Protein AF-A0A090ESR7-F1 (afdb_monomer)

Secondary structure (DSSP, 8-state):
-PPPTTSPPS-S-------SSHHHHHHHHHHHHHHHHHHHHHH-SSPPPP---PPPHHHHHHHHHHHHHHHHHHHT-PPPTTTGGG----TT--

Foldseek 3Di:
DDDDVPDDDPDPDDDDDDDPDPVRVCVVCVVCVCVVVVCCVVPDPDDDDDDDDDDDPVRVVVVVVVVVVVVVVVVPDDDDPVCVVVDDDDPVRD

Solvent-accessible surface area (backbone atoms only — not comparable to full-atom values): 6477 Å² total; per-residue (Å²): 135,80,88,56,92,89,58,80,72,97,60,95,75,88,87,88,84,88,64,98,42,73,68,56,42,51,57,59,47,64,76,46,41,70,60,60,62,57,49,45,69,80,81,39,92,70,84,81,88,87,86,86,78,89,78,52,72,72,54,52,54,52,46,53,52,50,51,51,52,49,50,55,50,55,77,72,53,79,77,54,79,91,52,51,87,70,55,88,71,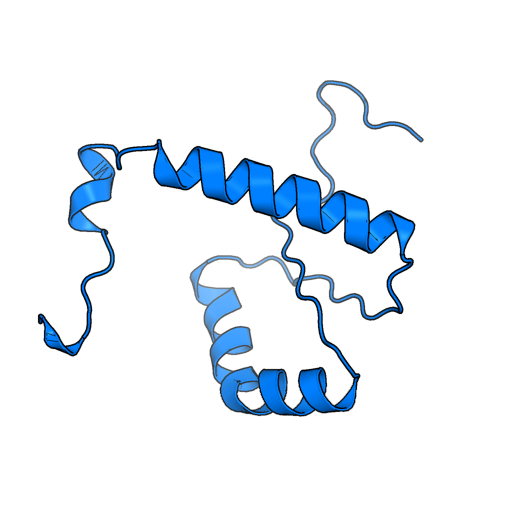59,80,88,79,107

Mean predicted aligned error: 11.48 Å

Radius of gyration: 17.4 Å; Cα contacts (8 Å, |Δi|>4): 6; chains: 1; bounding box: 49×32×41 Å

pLDDT: mean 79.43, std 7.68, range [39.69, 88.62]

Structure (mmCIF, N/CA/C/O backbone):
data_AF-A0A090ESR7-F1
#
_entry.id   AF-A0A090ESR7-F1
#
loop_
_atom_site.group_PDB
_atom_site.id
_atom_site.type_symbol
_atom_site.label_atom_id
_atom_site.label_alt_id
_atom_site.label_comp_id
_atom_site.label_asym_id
_atom_site.label_entity_id
_atom_site.label_seq_id
_atom_site.pdbx_PDB_ins_code
_atom_site.Cartn_x
_atom_site.Cartn_y
_atom_site.Cartn_z
_atom_site.occupancy
_atom_site.B_iso_or_equiv
_atom_site.auth_seq_id
_atom_site.auth_comp_id
_atom_site.auth_asym_id
_atom_site.auth_atom_id
_atom_site.pdbx_PDB_model_num
ATOM 1 N N . MET A 1 1 ? -23.321 3.554 -3.440 1.00 39.69 1 MET A N 1
ATOM 2 C CA . MET A 1 1 ? -23.841 3.478 -2.056 1.00 39.69 1 MET A CA 1
ATOM 3 C C . MET A 1 1 ? -22.775 4.083 -1.157 1.00 39.69 1 MET A C 1
ATOM 5 O O . MET A 1 1 ? -21.639 3.640 -1.242 1.00 39.69 1 MET A O 1
ATOM 9 N N . ALA A 1 2 ? -23.078 5.161 -0.432 1.00 50.53 2 ALA A N 1
ATOM 10 C CA . ALA A 1 2 ? -22.099 5.834 0.427 1.00 50.53 2 ALA A CA 1
ATOM 11 C C . ALA A 1 2 ? -21.881 5.028 1.719 1.00 50.53 2 ALA A C 1
ATOM 13 O O . ALA A 1 2 ? -22.828 4.418 2.217 1.00 50.53 2 ALA A O 1
ATOM 14 N N . ALA A 1 3 ? -20.651 5.014 2.240 1.00 58.31 3 ALA A N 1
ATOM 15 C CA . ALA A 1 3 ? -20.325 4.366 3.509 1.00 58.31 3 ALA A CA 1
ATOM 16 C C . ALA A 1 3 ? -21.190 4.953 4.638 1.00 58.31 3 ALA A C 1
ATOM 18 O O . ALA A 1 3 ? -21.253 6.173 4.797 1.00 58.31 3 ALA A O 1
ATOM 19 N N . GLN A 1 4 ? -21.885 4.097 5.392 1.00 69.75 4 GLN A N 1
ATOM 20 C CA . GLN A 1 4 ? -22.681 4.540 6.534 1.00 69.75 4 GLN A CA 1
ATOM 21 C C . GLN A 1 4 ? -21.791 4.704 7.773 1.00 69.75 4 GLN A C 1
ATOM 23 O O . GLN A 1 4 ? -20.930 3.854 8.010 1.00 69.75 4 GLN A O 1
ATOM 28 N N . PRO A 1 5 ? -21.996 5.755 8.586 1.00 72.62 5 PRO A N 1
ATOM 29 C CA . PRO A 1 5 ? -21.311 5.895 9.867 1.00 72.62 5 PRO A CA 1
ATOM 30 C C . PRO A 1 5 ? -21.510 4.641 10.730 1.00 72.62 5 PRO A C 1
ATOM 32 O O . PRO A 1 5 ? -22.642 4.228 10.970 1.00 72.62 5 PRO A O 1
ATOM 35 N N . GLY A 1 6 ? -20.412 4.021 11.168 1.00 78.50 6 GLY A N 1
ATOM 36 C CA . GLY A 1 6 ? -20.430 2.798 11.980 1.00 78.50 6 GLY A CA 1
ATOM 37 C C . GLY A 1 6 ? -20.446 1.481 11.194 1.00 78.50 6 GLY A C 1
ATOM 38 O O . GLY A 1 6 ? -20.289 0.426 11.803 1.00 78.50 6 GLY A O 1
ATOM 39 N N . ALA A 1 7 ? -20.581 1.509 9.864 1.00 80.88 7 ALA A N 1
ATOM 40 C CA . ALA A 1 7 ? -20.363 0.314 9.055 1.00 80.88 7 ALA A CA 1
ATOM 41 C C . ALA A 1 7 ? -18.856 -0.016 8.994 1.00 80.88 7 ALA A C 1
ATOM 43 O O . ALA A 1 7 ? -18.045 0.904 8.837 1.00 80.88 7 ALA A O 1
ATOM 44 N N . PRO A 1 8 ? -18.459 -1.298 9.101 1.00 78.06 8 PRO A N 1
ATOM 45 C CA . PRO A 1 8 ? -17.057 -1.683 8.996 1.00 78.06 8 PRO A CA 1
ATOM 46 C C . PRO A 1 8 ? -16.498 -1.316 7.618 1.00 78.06 8 PRO A C 1
ATOM 48 O O . PRO A 1 8 ? -17.176 -1.461 6.596 1.00 78.06 8 PRO A O 1
ATOM 51 N N . ALA A 1 9 ? -15.255 -0.830 7.591 1.00 81.12 9 ALA A N 1
ATOM 52 C CA . ALA A 1 9 ? -14.575 -0.522 6.341 1.00 81.12 9 ALA A CA 1
ATOM 53 C C . ALA A 1 9 ? -14.404 -1.810 5.513 1.00 81.12 9 ALA A C 1
ATOM 55 O O . ALA A 1 9 ? -14.013 -2.838 6.067 1.00 81.12 9 ALA A O 1
ATOM 56 N N . PRO A 1 10 ? -14.655 -1.773 4.192 1.00 83.50 10 PRO A N 1
ATOM 57 C CA . PRO A 1 10 ? -14.508 -2.953 3.342 1.00 83.50 10 PRO A CA 1
ATOM 58 C C . PRO A 1 10 ? -13.047 -3.415 3.210 1.00 83.50 10 PRO A C 1
ATOM 60 O O . PRO A 1 10 ? -12.807 -4.566 2.864 1.00 83.50 10 PRO A O 1
ATOM 63 N N . TYR A 1 11 ? -12.085 -2.531 3.498 1.00 84.56 11 TYR A N 1
ATOM 64 C CA . TYR A 1 11 ? -10.653 -2.816 3.496 1.00 84.56 11 TYR A CA 1
ATOM 65 C C . TYR A 1 11 ? -10.018 -2.228 4.758 1.00 84.56 11 TYR A C 1
ATOM 67 O O . TYR A 1 11 ? -10.243 -1.057 5.065 1.00 84.56 11 TYR A O 1
ATOM 75 N N . ILE A 1 12 ? -9.225 -3.031 5.475 1.00 86.62 12 ILE A N 1
ATOM 76 C CA . ILE A 1 12 ? -8.515 -2.596 6.693 1.00 86.62 12 ILE A CA 1
ATOM 77 C C . ILE A 1 12 ? -7.202 -1.863 6.384 1.00 86.62 12 ILE A C 1
ATOM 79 O O . ILE A 1 12 ? -6.742 -1.054 7.183 1.00 86.62 12 ILE A O 1
ATOM 83 N N . ALA A 1 13 ? -6.615 -2.135 5.217 1.00 83.19 13 ALA A N 1
ATOM 84 C CA . ALA A 1 13 ? -5.396 -1.523 4.711 1.00 83.19 13 ALA A CA 1
ATOM 85 C C . ALA A 1 13 ? -5.460 -1.465 3.179 1.00 83.19 13 ALA A C 1
ATOM 87 O O . ALA A 1 13 ? -6.069 -2.327 2.542 1.00 83.19 13 ALA A O 1
ATOM 88 N N . ALA A 1 14 ? -4.838 -0.445 2.590 1.00 85.00 14 ALA A N 1
ATOM 89 C CA . ALA A 1 14 ? -4.743 -0.287 1.145 1.00 85.00 14 ALA A CA 1
ATOM 90 C C . ALA A 1 14 ? -3.383 0.308 0.770 1.00 85.00 14 ALA A C 1
ATOM 92 O O . ALA A 1 14 ? -2.903 1.234 1.422 1.00 85.00 14 ALA A O 1
ATOM 93 N N . PHE A 1 15 ? -2.795 -0.206 -0.308 1.00 84.06 15 PHE A N 1
ATOM 94 C CA . PHE A 1 15 ? -1.549 0.285 -0.886 1.00 84.06 15 PHE A CA 1
ATOM 95 C C . PHE A 1 15 ? -1.775 0.667 -2.350 1.00 84.06 15 PHE A C 1
ATOM 97 O O . PHE A 1 15 ? -2.481 -0.024 -3.085 1.00 84.06 15 PHE A O 1
ATOM 104 N N . ARG A 1 16 ? -1.162 1.775 -2.775 1.00 84.00 16 ARG A N 1
ATOM 105 C CA . ARG A 1 16 ? -1.164 2.240 -4.162 1.00 84.00 16 ARG A CA 1
ATOM 106 C C . ARG A 1 16 ? 0.273 2.465 -4.610 1.00 84.00 16 ARG A C 1
ATOM 108 O O . ARG A 1 16 ? 0.999 3.224 -3.979 1.00 84.00 16 ARG A O 1
ATOM 115 N N . ALA A 1 17 ? 0.622 1.879 -5.750 1.00 83.38 17 ALA A N 1
ATOM 116 C CA . ALA A 1 17 ? 1.851 2.172 -6.472 1.00 83.38 17 ALA A CA 1
ATOM 117 C C . ALA A 1 17 ? 1.522 2.689 -7.873 1.00 83.38 17 ALA A C 1
ATOM 119 O O . ALA A 1 17 ? 0.624 2.176 -8.544 1.00 83.38 17 ALA A O 1
ATOM 120 N N . LEU A 1 18 ? 2.256 3.714 -8.297 1.00 85.81 18 LEU A N 1
ATOM 121 C CA . LEU A 1 18 ? 2.181 4.277 -9.639 1.00 85.81 18 LEU A CA 1
ATOM 122 C C . LEU A 1 18 ? 3.422 3.846 -10.415 1.00 85.81 18 LEU A C 1
ATOM 124 O O . LEU A 1 18 ? 4.539 3.954 -9.916 1.00 85.81 18 LEU A O 1
ATOM 128 N N . PHE A 1 19 ? 3.210 3.382 -11.642 1.00 86.12 19 PHE A N 1
ATOM 129 C CA . PHE A 1 19 ? 4.277 2.988 -12.553 1.00 86.12 19 PHE A CA 1
ATOM 130 C C . PHE A 1 19 ? 4.112 3.731 -13.871 1.00 86.12 19 PHE A C 1
ATOM 132 O O . PHE A 1 19 ? 2.996 3.898 -14.362 1.00 86.12 19 PHE A O 1
ATOM 139 N N . GLU A 1 20 ? 5.232 4.147 -14.457 1.00 85.50 20 GLU A N 1
ATOM 140 C CA . GLU A 1 20 ? 5.250 4.843 -15.750 1.00 85.50 20 GLU A CA 1
ATOM 141 C C . GLU A 1 20 ? 4.815 3.931 -16.905 1.00 85.50 20 GLU A C 1
ATOM 143 O O . GLU A 1 20 ? 4.311 4.403 -17.922 1.00 85.50 20 GLU A O 1
ATOM 148 N N . SER A 1 21 ? 4.996 2.615 -16.751 1.00 84.56 21 SER A N 1
ATOM 149 C CA . SER A 1 21 ? 4.601 1.617 -17.741 1.00 84.56 21 SER A CA 1
ATOM 150 C C . SER A 1 21 ? 4.339 0.241 -17.106 1.00 84.56 21 SER A C 1
ATOM 152 O O . SER A 1 21 ? 4.857 -0.044 -16.019 1.00 84.56 21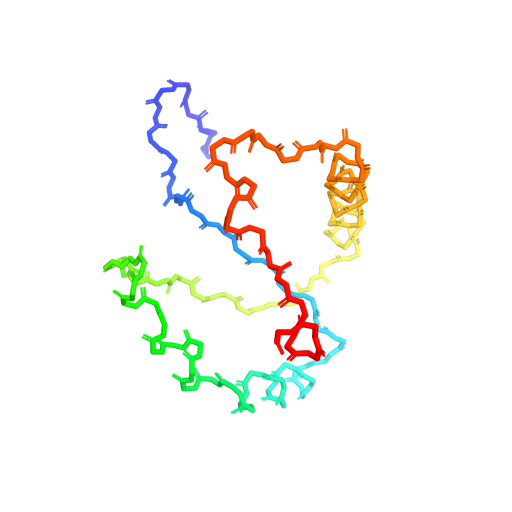 SER A O 1
ATOM 154 N N . PRO A 1 22 ? 3.585 -0.647 -17.783 1.00 84.12 22 PRO A N 1
ATOM 155 C CA . PRO A 1 22 ? 3.427 -2.042 -17.366 1.00 84.12 22 PRO A CA 1
ATOM 156 C C . PRO A 1 22 ? 4.757 -2.807 -17.272 1.00 84.12 22 PRO A C 1
ATOM 158 O O . PRO A 1 22 ? 4.933 -3.610 -16.358 1.00 84.12 22 PRO A O 1
ATOM 161 N N . ASP A 1 23 ? 5.712 -2.529 -18.164 1.00 85.75 23 ASP A N 1
ATOM 162 C CA . ASP A 1 23 ? 7.060 -3.109 -18.119 1.00 85.75 23 ASP A CA 1
ATOM 163 C C . ASP A 1 23 ? 7.818 -2.716 -16.844 1.00 85.75 23 ASP A C 1
ATOM 165 O O . ASP A 1 23 ? 8.484 -3.552 -16.230 1.00 85.75 23 ASP A O 1
ATOM 169 N N . SER A 1 24 ? 7.702 -1.453 -16.415 1.00 85.44 24 SER A N 1
ATOM 170 C CA . SER A 1 24 ? 8.300 -0.979 -15.159 1.00 85.44 24 SER A CA 1
ATOM 171 C C . SER A 1 24 ? 7.701 -1.705 -13.951 1.00 85.44 24 SER A C 1
ATOM 173 O O . SER A 1 24 ? 8.443 -2.103 -13.054 1.00 85.44 24 SER A O 1
ATOM 175 N N . PHE A 1 25 ? 6.383 -1.938 -13.953 1.00 84.62 25 PHE A N 1
ATOM 176 C CA . PHE A 1 25 ? 5.710 -2.740 -12.926 1.00 84.62 25 PHE A CA 1
ATOM 177 C C . PHE A 1 25 ? 6.226 -4.181 -12.904 1.00 84.62 25 PHE A C 1
ATOM 179 O O . PHE A 1 25 ? 6.622 -4.669 -11.848 1.00 84.62 25 PHE A O 1
ATOM 186 N N . GLN A 1 26 ? 6.275 -4.853 -14.058 1.00 83.81 26 GLN A N 1
ATOM 187 C CA . GLN A 1 26 ? 6.734 -6.242 -14.133 1.00 83.81 26 GLN A CA 1
ATOM 188 C C . GLN A 1 26 ? 8.166 -6.394 -13.625 1.00 83.81 26 GLN A C 1
ATOM 190 O O . GLN A 1 26 ? 8.425 -7.271 -12.806 1.00 83.81 26 GLN A O 1
ATOM 195 N N . LYS A 1 27 ? 9.084 -5.515 -14.044 1.00 85.69 27 LYS A N 1
ATOM 196 C CA . LYS A 1 27 ? 10.480 -5.538 -13.578 1.00 85.69 27 LYS A CA 1
ATOM 197 C C . LYS A 1 27 ? 10.590 -5.329 -12.069 1.00 85.69 27 LYS A C 1
ATOM 199 O O . LYS A 1 27 ? 11.303 -6.082 -11.411 1.00 85.69 27 LYS A O 1
ATOM 204 N N . ALA A 1 28 ? 9.880 -4.338 -11.530 1.00 81.44 28 ALA A N 1
ATOM 205 C CA . ALA A 1 28 ? 9.929 -4.012 -10.107 1.00 81.44 28 ALA A CA 1
ATOM 206 C C . ALA A 1 28 ? 9.307 -5.117 -9.244 1.00 81.44 28 ALA A C 1
ATOM 208 O O . ALA A 1 28 ? 9.915 -5.564 -8.274 1.00 81.44 28 ALA A O 1
ATOM 209 N N . CYS A 1 29 ? 8.119 -5.598 -9.618 1.00 77.44 29 CYS A N 1
ATOM 210 C CA . CYS A 1 29 ? 7.448 -6.645 -8.864 1.00 77.44 29 CYS A CA 1
ATOM 211 C C . CYS A 1 29 ? 8.168 -7.983 -8.985 1.00 77.44 29 CYS A C 1
ATOM 213 O O . CYS A 1 29 ? 8.317 -8.647 -7.972 1.00 77.44 29 CYS A O 1
ATOM 215 N N . HIS A 1 30 ? 8.663 -8.384 -10.161 1.00 76.88 30 HIS A N 1
ATOM 216 C CA . HIS A 1 30 ? 9.323 -9.687 -10.309 1.00 76.88 30 HIS A CA 1
ATOM 217 C C . HIS A 1 30 ? 10.622 -9.803 -9.508 1.00 76.88 30 HIS A C 1
ATOM 219 O O . HIS A 1 30 ? 10.915 -10.893 -9.024 1.00 76.88 30 HIS A O 1
ATOM 225 N N . ALA A 1 31 ? 11.377 -8.712 -9.337 1.00 81.88 31 ALA A N 1
ATOM 226 C CA . ALA A 1 31 ? 12.638 -8.739 -8.596 1.00 81.88 31 ALA A CA 1
ATOM 227 C C . ALA A 1 31 ? 12.467 -9.199 -7.134 1.00 81.88 31 ALA A C 1
ATOM 229 O O . ALA A 1 31 ? 13.342 -9.884 -6.612 1.00 81.88 31 ALA A O 1
ATOM 230 N N . HIS A 1 32 ? 11.325 -8.883 -6.509 1.00 81.62 32 HIS A N 1
ATOM 231 C CA . HIS A 1 32 ? 11.053 -9.165 -5.091 1.00 81.62 32 HIS A CA 1
ATOM 232 C C . HIS A 1 32 ? 9.691 -9.835 -4.8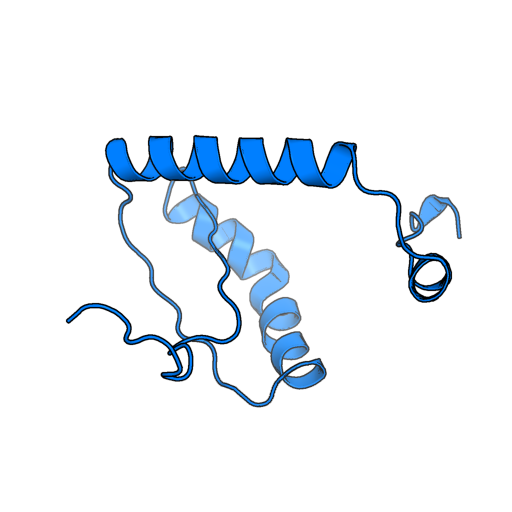42 1.00 81.62 32 HIS A C 1
ATOM 234 O O . HIS A 1 32 ? 9.235 -9.907 -3.704 1.00 81.62 32 HIS A O 1
ATOM 240 N N . ALA A 1 33 ? 9.020 -10.346 -5.881 1.00 78.88 33 ALA A N 1
ATOM 241 C CA . ALA A 1 33 ? 7.649 -10.858 -5.778 1.00 78.88 33 ALA A CA 1
ATOM 242 C C . ALA A 1 33 ? 7.516 -11.946 -4.711 1.00 78.88 33 ALA A C 1
ATOM 244 O O . ALA A 1 33 ? 6.579 -11.907 -3.922 1.00 78.88 33 ALA A O 1
ATOM 245 N N . ALA A 1 34 ? 8.448 -12.900 -4.686 1.00 81.06 34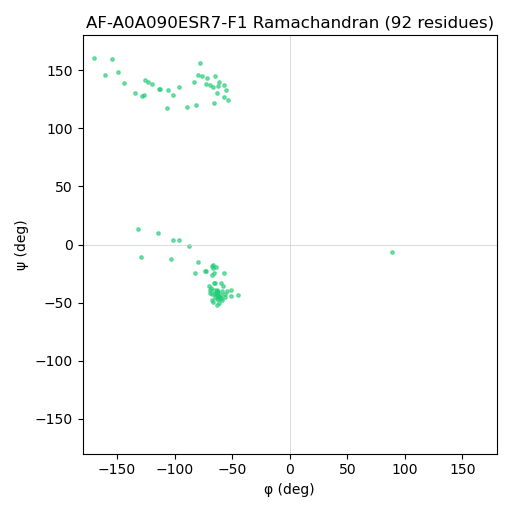 ALA A N 1
ATOM 246 C CA . ALA A 1 34 ? 8.414 -14.020 -3.751 1.00 81.06 34 ALA A CA 1
ATOM 247 C C . ALA A 1 34 ? 8.598 -13.571 -2.293 1.00 81.06 34 ALA A C 1
ATOM 249 O O . ALA A 1 34 ? 7.919 -14.081 -1.410 1.00 81.06 34 ALA A O 1
ATOM 250 N N . GLU A 1 35 ? 9.476 -12.595 -2.059 1.00 84.88 35 GLU A N 1
ATOM 251 C CA . GLU A 1 35 ? 9.720 -12.011 -0.739 1.00 84.88 35 GLU A CA 1
ATOM 252 C C . GLU A 1 35 ? 8.483 -11.247 -0.251 1.00 84.88 35 GLU A C 1
ATOM 254 O O . GLU A 1 35 ? 7.966 -11.524 0.827 1.00 84.88 35 GLU A O 1
ATOM 259 N N . ILE A 1 36 ? 7.935 -10.372 -1.099 1.00 81.94 36 ILE A N 1
ATOM 260 C CA . ILE A 1 36 ? 6.751 -9.563 -0.784 1.00 81.94 36 ILE A CA 1
ATOM 261 C C . ILE A 1 36 ? 5.525 -10.448 -0.523 1.00 81.94 36 ILE A C 1
ATOM 263 O O . ILE A 1 36 ? 4.789 -10.209 0.431 1.00 81.94 36 ILE A O 1
ATOM 267 N N . HIS A 1 37 ? 5.284 -11.468 -1.357 1.00 79.88 37 HIS A N 1
ATOM 268 C CA . HIS A 1 37 ? 4.147 -12.376 -1.160 1.00 79.88 37 HIS A CA 1
ATOM 269 C C . HIS A 1 37 ? 4.333 -13.286 0.056 1.00 79.88 37 HIS A C 1
ATOM 271 O O . HIS A 1 37 ? 3.352 -13.593 0.730 1.00 79.88 37 HIS A O 1
ATOM 277 N N . GLY A 1 38 ? 5.568 -13.719 0.331 1.00 83.12 38 GLY A N 1
ATOM 278 C CA . GLY A 1 38 ? 5.885 -14.540 1.497 1.00 83.12 38 GLY A CA 1
ATOM 279 C C . GLY A 1 38 ? 5.671 -13.795 2.812 1.00 83.12 38 GLY A C 1
ATOM 280 O O . GLY A 1 38 ? 5.235 -14.398 3.789 1.00 83.12 38 GLY A O 1
ATOM 281 N N . ASP A 1 39 ? 5.905 -12.482 2.822 1.00 86.06 39 ASP A N 1
ATOM 282 C CA . ASP A 1 39 ? 5.760 -11.670 4.028 1.00 86.06 39 ASP A CA 1
ATOM 283 C C . ASP A 1 39 ? 4.298 -11.442 4.438 1.00 86.06 39 ASP A C 1
ATOM 285 O O . ASP A 1 39 ? 4.027 -11.228 5.613 1.00 86.06 39 ASP A O 1
ATOM 289 N N . VAL A 1 40 ? 3.331 -11.558 3.514 1.00 83.56 40 VAL A N 1
ATOM 290 C CA . VAL A 1 40 ? 1.896 -11.341 3.806 1.00 83.56 40 VAL A CA 1
ATOM 291 C C . VAL A 1 40 ? 1.433 -12.147 5.020 1.00 83.56 40 VAL A C 1
ATOM 293 O O . VAL A 1 40 ? 0.777 -11.606 5.909 1.00 83.56 40 VAL A O 1
ATOM 296 N N . GLN A 1 41 ? 1.837 -13.418 5.097 1.00 83.94 41 GLN A N 1
ATOM 297 C CA . GLN A 1 41 ? 1.443 -14.316 6.186 1.00 83.94 41 GLN A CA 1
ATOM 298 C C . GLN A 1 41 ? 2.034 -13.922 7.547 1.00 83.94 41 GLN A C 1
ATOM 300 O O . GLN A 1 41 ? 1.520 -14.355 8.575 1.00 83.94 41 GLN A O 1
ATOM 305 N N . ASN A 1 42 ? 3.086 -13.096 7.581 1.00 88.06 42 ASN A N 1
ATOM 306 C CA . ASN A 1 42 ? 3.692 -12.638 8.832 1.00 88.06 42 ASN A CA 1
ATOM 307 C C . ASN A 1 42 ? 2.831 -11.591 9.551 1.00 88.06 42 ASN A C 1
ATOM 309 O O . ASN A 1 42 ? 2.972 -11.422 10.762 1.00 88.06 42 ASN A O 1
ATOM 313 N N . TYR A 1 43 ? 1.954 -10.883 8.831 1.00 82.50 43 TYR A N 1
ATOM 314 C CA . TYR A 1 43 ? 1.167 -9.781 9.392 1.00 82.50 43 TYR A CA 1
ATOM 315 C C . TYR A 1 43 ? -0.339 -9.870 9.122 1.00 82.50 43 TYR A C 1
ATOM 317 O O . TYR A 1 43 ? -1.101 -9.111 9.725 1.00 82.50 43 TYR A O 1
ATOM 325 N N . THR A 1 44 ? -0.806 -10.769 8.247 1.00 86.56 44 THR A N 1
ATOM 326 C CA . THR A 1 44 ? -2.242 -11.002 8.054 1.00 86.56 44 THR A CA 1
ATOM 327 C C . THR A 1 44 ? -2.567 -12.348 7.396 1.00 86.56 44 THR A C 1
ATOM 329 O O . THR A 1 44 ? -1.875 -12.808 6.494 1.00 86.56 44 THR A O 1
ATOM 332 N N . ASP A 1 45 ? -3.696 -12.943 7.787 1.00 88.62 45 ASP A N 1
ATOM 333 C CA . ASP A 1 45 ? -4.303 -14.090 7.093 1.00 88.62 45 ASP A CA 1
ATOM 334 C C . ASP A 1 45 ? -5.258 -13.664 5.957 1.00 88.62 45 ASP A C 1
ATOM 336 O O . ASP A 1 45 ? -5.861 -14.501 5.280 1.00 88.62 45 ASP A O 1
ATOM 340 N N . ILE A 1 46 ? -5.452 -12.355 5.753 1.00 88.62 46 ILE A N 1
ATOM 341 C CA . ILE A 1 46 ? -6.362 -11.819 4.736 1.00 88.62 46 ILE A CA 1
ATOM 342 C C . ILE A 1 46 ? -5.661 -11.830 3.377 1.00 88.62 46 ILE A C 1
ATOM 344 O O . ILE A 1 46 ? -4.657 -11.149 3.177 1.00 88.62 46 ILE A O 1
ATOM 348 N N . ALA A 1 47 ? -6.233 -12.545 2.405 1.00 84.88 47 ALA A N 1
ATOM 349 C CA . ALA A 1 47 ? -5.744 -12.517 1.031 1.00 84.88 47 ALA A CA 1
ATOM 350 C C . ALA A 1 47 ? -5.945 -11.114 0.410 1.00 84.88 47 ALA A C 1
ATOM 352 O O . ALA A 1 47 ? -7.085 -10.636 0.344 1.00 84.88 47 ALA A O 1
ATOM 353 N N . PRO A 1 48 ? -4.879 -10.440 -0.059 1.00 82.75 48 PRO A N 1
ATOM 354 C CA . PRO A 1 48 ? -4.988 -9.098 -0.616 1.00 82.75 48 PRO A CA 1
ATOM 355 C C . PRO A 1 48 ? -5.677 -9.109 -1.987 1.00 82.75 48 PRO A C 1
ATOM 357 O O . PRO A 1 48 ? -5.451 -9.985 -2.821 1.00 82.75 48 PRO A O 1
ATOM 360 N N . VAL A 1 49 ? -6.488 -8.084 -2.252 1.00 88.38 49 VAL A N 1
ATOM 361 C CA . VAL A 1 49 ? -7.090 -7.852 -3.573 1.00 88.38 49 VAL A CA 1
ATOM 362 C C . VAL A 1 49 ? -6.146 -6.982 -4.402 1.00 88.38 49 VAL A C 1
ATOM 364 O O . VAL A 1 49 ? -5.878 -5.839 -4.036 1.00 88.38 49 VAL A O 1
ATOM 367 N N . VAL A 1 50 ? -5.661 -7.502 -5.534 1.00 86.06 50 VAL A N 1
ATOM 368 C CA . VAL A 1 50 ? -4.770 -6.771 -6.451 1.00 86.06 50 VAL A CA 1
ATOM 369 C C . VAL A 1 50 ? -5.558 -6.250 -7.649 1.00 86.06 50 VAL A C 1
ATOM 371 O O . VAL A 1 50 ? -6.268 -7.002 -8.315 1.00 86.06 50 VAL A O 1
ATOM 374 N N . GLN A 1 51 ? -5.415 -4.957 -7.943 1.00 87.00 51 GLN A N 1
ATOM 375 C CA . GLN A 1 51 ? -6.049 -4.305 -9.087 1.00 87.00 51 GLN A CA 1
ATOM 376 C C . GLN A 1 51 ? -5.005 -3.544 -9.906 1.00 87.00 51 GLN A C 1
ATOM 378 O O . GLN A 1 51 ? -4.268 -2.718 -9.372 1.00 87.00 51 GLN A O 1
ATOM 383 N N . LEU A 1 52 ? -4.969 -3.814 -11.211 1.00 86.00 52 LEU A N 1
ATOM 384 C CA . LEU A 1 52 ? -4.125 -3.127 -12.186 1.00 86.00 52 LEU A CA 1
ATOM 385 C C . LEU A 1 52 ? -5.020 -2.352 -13.149 1.00 86.00 52 LEU A C 1
ATOM 387 O O . LEU A 1 52 ? -6.006 -2.888 -13.654 1.00 86.00 52 LEU A O 1
ATOM 391 N N . GLY A 1 53 ? -4.679 -1.097 -13.417 1.00 86.75 53 GLY A N 1
ATOM 392 C CA . GLY A 1 53 ? -5.447 -0.268 -14.336 1.00 86.75 53 GLY A CA 1
ATOM 393 C C . GLY A 1 53 ? -4.742 1.034 -14.675 1.00 86.75 53 GLY A C 1
ATOM 394 O O . GLY A 1 53 ? -3.844 1.482 -13.962 1.00 86.75 53 GLY A O 1
ATOM 395 N N . ASN A 1 54 ? -5.161 1.646 -15.780 1.00 85.38 54 ASN A N 1
ATOM 396 C CA . ASN A 1 54 ? -4.702 2.973 -16.158 1.00 85.38 54 ASN A CA 1
ATOM 397 C C . ASN A 1 54 ? -5.254 4.010 -15.182 1.00 85.38 54 ASN A C 1
ATOM 399 O O . ASN A 1 54 ? -6.433 3.994 -14.824 1.00 85.38 54 ASN A O 1
ATOM 403 N N . VAL A 1 55 ? -4.397 4.942 -14.786 1.00 83.31 55 VAL A N 1
ATOM 404 C CA . VAL A 1 55 ? -4.775 6.038 -13.905 1.00 83.31 55 VAL A CA 1
ATOM 405 C C . VAL A 1 55 ? -5.107 7.270 -14.748 1.00 83.31 55 VAL A C 1
ATOM 407 O O . VAL A 1 55 ? -4.409 7.594 -15.709 1.00 83.31 55 VAL A O 1
ATOM 410 N N . SER A 1 56 ? -6.202 7.954 -14.422 1.00 85.69 56 SER A N 1
ATOM 411 C CA . SER A 1 56 ? -6.547 9.213 -15.088 1.00 85.69 56 SER A CA 1
ATOM 412 C C . SER A 1 56 ? -5.699 10.364 -14.541 1.00 85.69 56 SER A C 1
ATOM 414 O O . SER A 1 56 ? -5.279 10.325 -13.384 1.00 85.69 56 SER A O 1
ATOM 416 N N . VAL A 1 57 ? -5.513 11.434 -15.323 1.00 79.69 57 VAL A N 1
ATOM 417 C CA . VAL A 1 57 ? -4.848 12.664 -14.846 1.00 79.69 57 VAL A CA 1
ATOM 418 C C . VAL A 1 57 ? -5.520 13.220 -13.589 1.00 79.69 57 VAL A C 1
ATOM 420 O O . VAL A 1 57 ? -4.833 13.628 -12.662 1.00 79.69 57 VAL A O 1
ATOM 423 N N . ALA A 1 58 ? -6.850 13.190 -13.504 1.00 77.50 58 ALA A N 1
ATOM 424 C CA . ALA A 1 58 ? -7.559 13.661 -12.315 1.00 77.50 58 ALA A CA 1
ATOM 425 C C . ALA A 1 58 ? -7.218 12.819 -11.071 1.00 77.50 58 ALA A C 1
ATOM 427 O O . ALA A 1 58 ? -7.031 13.360 -9.982 1.00 77.50 58 ALA A O 1
ATOM 428 N N . THR A 1 59 ? -7.085 11.503 -11.246 1.00 78.44 59 THR A N 1
A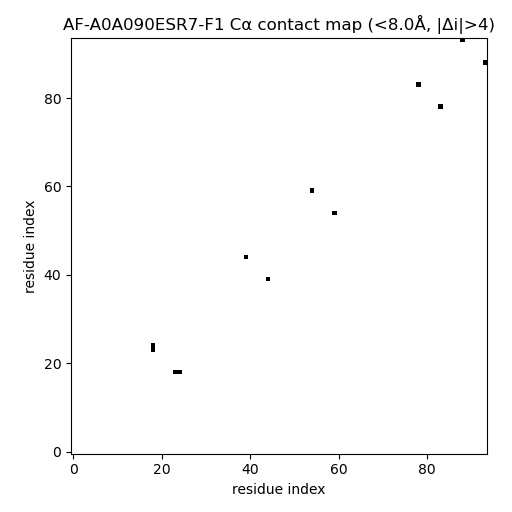TOM 429 C CA . THR A 1 59 ? -6.670 10.582 -10.184 1.00 78.44 59 THR A CA 1
ATOM 430 C C . THR A 1 59 ? -5.213 10.819 -9.772 1.00 78.44 59 THR A C 1
ATOM 432 O O . THR A 1 59 ? -4.951 10.923 -8.579 1.00 78.44 59 THR A O 1
ATOM 435 N N . LEU A 1 60 ? -4.296 11.025 -10.727 1.00 77.12 60 LEU A N 1
ATOM 436 C CA . LEU A 1 60 ? -2.896 11.398 -10.458 1.00 77.12 60 LEU A CA 1
ATOM 437 C C . LEU A 1 60 ? -2.783 12.678 -9.615 1.00 77.12 60 LEU A C 1
ATOM 439 O O . LEU A 1 60 ? -1.992 12.733 -8.679 1.00 77.12 60 LEU A O 1
ATOM 443 N N . MET A 1 61 ? -3.586 13.704 -9.916 1.00 76.81 61 MET A N 1
ATOM 444 C CA . MET A 1 61 ? -3.566 14.965 -9.161 1.00 76.81 61 MET A CA 1
ATOM 445 C C . MET A 1 61 ? -4.104 14.792 -7.734 1.00 76.81 61 MET A C 1
ATOM 447 O O . MET A 1 61 ? -3.581 15.396 -6.795 1.00 76.81 61 MET A O 1
ATOM 451 N N . ALA A 1 62 ? -5.130 13.954 -7.553 1.00 77.19 62 ALA A N 1
ATOM 452 C CA . ALA A 1 62 ? -5.625 13.601 -6.226 1.00 77.19 62 ALA A CA 1
ATOM 453 C C . ALA A 1 62 ? -4.569 12.820 -5.425 1.00 77.19 62 ALA A C 1
ATOM 455 O O . ALA A 1 62 ? -4.340 13.142 -4.260 1.00 77.19 62 ALA A O 1
ATOM 456 N N . ASP A 1 63 ? -3.876 11.868 -6.060 1.00 75.31 63 ASP A N 1
ATOM 457 C CA . ASP A 1 63 ? -2.782 11.112 -5.441 1.00 75.31 63 ASP A CA 1
ATOM 458 C C . ASP A 1 63 ? -1.616 12.015 -5.042 1.00 75.31 63 ASP A C 1
ATOM 460 O O . ASP A 1 63 ? -1.131 11.914 -3.921 1.00 75.31 63 ASP A O 1
ATOM 464 N N . ALA A 1 64 ? -1.198 12.944 -5.905 1.00 74.38 64 ALA A N 1
ATOM 465 C CA . ALA A 1 64 ? -0.119 13.881 -5.596 1.00 74.38 64 ALA A CA 1
ATOM 466 C C . ALA A 1 64 ? -0.440 14.736 -4.360 1.00 74.38 64 ALA A C 1
ATOM 468 O O . ALA A 1 64 ? 0.420 14.954 -3.507 1.00 74.38 64 ALA A O 1
ATOM 469 N N . LYS A 1 65 ? -1.697 15.175 -4.223 1.00 73.44 65 LYS A N 1
ATOM 470 C CA . LYS A 1 65 ? -2.151 15.926 -3.048 1.00 73.44 65 LYS A CA 1
ATOM 471 C C . LYS A 1 65 ? -2.202 15.054 -1.792 1.00 73.44 65 LYS A C 1
ATOM 473 O O . LYS A 1 65 ? -1.836 15.521 -0.718 1.00 73.44 65 LYS A O 1
ATOM 478 N N . ILE A 1 66 ? -2.640 13.802 -1.923 1.00 75.38 66 ILE A N 1
ATOM 479 C CA . ILE A 1 66 ? -2.650 12.833 -0.823 1.00 75.38 66 ILE A CA 1
ATOM 480 C C . ILE A 1 66 ? -1.217 12.559 -0.354 1.00 75.38 66 ILE A C 1
ATOM 482 O O . ILE A 1 66 ? -0.932 12.742 0.825 1.00 75.38 66 ILE A O 1
ATOM 486 N N . ILE A 1 67 ? -0.310 12.207 -1.269 1.00 76.25 67 ILE A N 1
ATOM 487 C CA . ILE A 1 67 ? 1.103 11.943 -0.970 1.00 76.25 67 ILE A CA 1
ATOM 488 C C . ILE A 1 67 ? 1.744 13.178 -0.333 1.00 76.25 67 ILE A C 1
ATOM 490 O O . ILE A 1 67 ? 2.343 13.057 0.726 1.00 76.25 67 ILE A O 1
ATOM 494 N N . SER A 1 68 ? 1.549 14.374 -0.899 1.00 75.00 68 SER A N 1
ATOM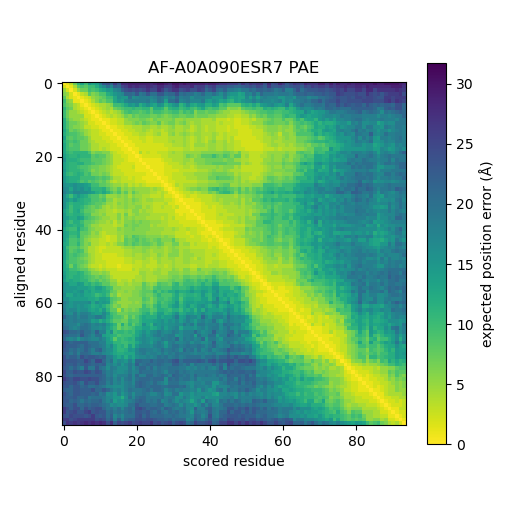 495 C CA . SER A 1 68 ? 2.089 15.617 -0.330 1.00 75.00 68 SER A CA 1
ATOM 496 C C . SER A 1 68 ? 1.576 15.895 1.086 1.00 75.00 68 SER A C 1
ATOM 498 O O . SER A 1 68 ? 2.369 16.250 1.959 1.00 75.00 68 SER A O 1
ATOM 500 N N . ASN A 1 69 ? 0.279 15.696 1.344 1.00 73.06 69 ASN A N 1
ATOM 501 C CA . ASN A 1 69 ? -0.284 15.848 2.686 1.00 73.06 69 ASN A CA 1
ATOM 502 C C . ASN A 1 69 ? 0.299 14.823 3.668 1.00 73.06 69 ASN A C 1
ATOM 504 O O . ASN A 1 69 ? 0.628 15.193 4.793 1.00 73.06 69 ASN A O 1
ATOM 508 N N . PHE A 1 70 ? 0.453 13.563 3.251 1.00 74.50 70 PHE A N 1
ATOM 509 C CA . PHE A 1 70 ? 1.067 12.523 4.078 1.00 74.50 70 PHE A CA 1
ATOM 510 C C . PHE A 1 70 ? 2.543 12.809 4.356 1.00 74.50 70 PHE A C 1
ATOM 512 O O . PHE A 1 70 ? 2.960 12.720 5.504 1.00 74.50 70 PHE A O 1
ATOM 519 N N . THR A 1 71 ? 3.325 13.211 3.352 1.00 74.25 71 THR A N 1
ATOM 520 C CA . THR A 1 71 ? 4.739 13.565 3.532 1.00 74.25 71 THR A CA 1
ATOM 521 C C . THR A 1 71 ? 4.901 14.748 4.481 1.00 74.25 71 THR A C 1
ATOM 523 O O . THR A 1 71 ? 5.728 14.677 5.384 1.00 74.25 71 THR A O 1
ATOM 526 N N . ASN A 1 72 ? 4.089 15.802 4.342 1.00 74.38 72 ASN A N 1
ATOM 527 C CA . ASN A 1 72 ? 4.113 16.928 5.281 1.00 74.38 72 ASN A CA 1
ATOM 528 C C . ASN A 1 72 ? 3.715 16.501 6.699 1.00 74.38 72 ASN A C 1
ATOM 530 O O . ASN A 1 72 ? 4.337 16.941 7.659 1.00 74.38 72 ASN A O 1
ATOM 534 N N . ALA A 1 73 ? 2.706 15.639 6.845 1.00 76.38 73 ALA A N 1
ATOM 535 C CA . ALA A 1 73 ? 2.312 15.130 8.154 1.00 76.38 73 ALA A CA 1
ATOM 536 C C . ALA A 1 73 ? 3.439 14.308 8.800 1.00 76.38 73 ALA A C 1
ATOM 538 O O . ALA A 1 73 ? 3.792 14.560 9.948 1.00 76.38 73 ALA A O 1
ATOM 539 N N . LEU A 1 74 ? 4.055 13.384 8.055 1.00 75.12 74 LEU A N 1
ATOM 540 C CA . LEU A 1 74 ? 5.166 12.556 8.535 1.00 75.12 74 LEU A CA 1
ATOM 541 C C . LEU A 1 74 ? 6.403 13.388 8.891 1.00 75.12 74 LEU A C 1
ATOM 543 O O . LEU A 1 74 ? 7.017 13.141 9.921 1.00 75.12 74 LEU A O 1
ATOM 547 N N . ALA A 1 75 ? 6.735 14.411 8.098 1.00 70.56 75 ALA A N 1
ATOM 548 C CA . ALA A 1 75 ? 7.868 15.302 8.367 1.00 70.56 75 ALA A CA 1
ATOM 549 C C . ALA A 1 75 ? 7.714 16.117 9.665 1.00 70.56 75 ALA A C 1
ATOM 551 O O . ALA A 1 75 ? 8.700 16.628 10.195 1.00 70.56 75 ALA A O 1
ATOM 552 N N . HIS A 1 76 ? 6.488 16.245 10.172 1.00 71.94 76 HIS A N 1
ATOM 553 C CA . HIS A 1 76 ? 6.171 16.968 11.402 1.00 71.94 76 HIS A CA 1
ATOM 554 C C . HIS A 1 76 ? 5.651 16.060 12.525 1.00 71.94 76 HIS A C 1
ATOM 556 O O . HIS A 1 76 ? 5.190 16.570 13.544 1.00 71.94 76 HIS A O 1
ATOM 562 N N . THR A 1 77 ? 5.722 14.736 12.357 1.00 73.50 77 THR A N 1
ATOM 563 C CA . THR A 1 77 ? 5.313 13.766 13.379 1.00 73.50 77 THR A CA 1
ATOM 564 C C . THR A 1 77 ? 6.554 13.127 13.990 1.00 73.50 77 THR A C 1
ATOM 566 O O . THR A 1 77 ? 7.320 12.459 13.300 1.00 73.50 77 THR A O 1
A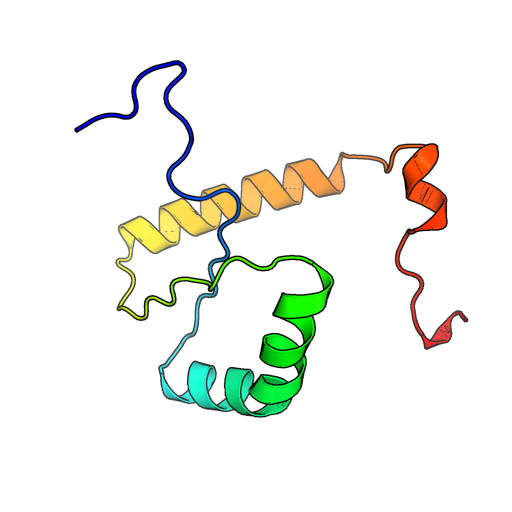TOM 569 N N . GLU A 1 78 ? 6.756 13.323 15.291 1.00 78.12 78 GLU A N 1
ATOM 570 C CA . GLU A 1 78 ? 7.763 12.578 16.048 1.00 78.12 78 GLU A CA 1
ATOM 571 C C . GLU A 1 78 ? 7.227 11.185 16.404 1.00 78.12 78 GLU A C 1
ATOM 573 O O . GLU A 1 78 ? 6.033 11.010 16.644 1.00 78.12 78 GLU A O 1
ATOM 578 N N . LEU A 1 79 ? 8.108 10.181 16.435 1.00 74.31 79 LEU A N 1
ATOM 579 C CA . LEU A 1 79 ? 7.747 8.838 16.890 1.00 74.31 79 LEU A CA 1
ATOM 580 C C . LEU A 1 79 ? 7.413 8.866 18.386 1.00 74.31 79 LEU A C 1
ATOM 582 O O . LEU A 1 79 ? 8.170 9.433 19.175 1.00 74.31 79 LEU A O 1
ATOM 586 N N . ASP A 1 80 ? 6.332 8.199 18.789 1.00 75.69 80 ASP A N 1
ATOM 587 C CA . ASP A 1 80 ? 5.989 8.030 20.202 1.00 75.69 80 ASP A CA 1
ATOM 588 C C . ASP A 1 80 ? 7.046 7.186 20.939 1.00 75.69 80 ASP A C 1
ATOM 590 O O . ASP A 1 80 ? 7.590 6.221 20.395 1.00 75.69 80 ASP A O 1
ATOM 594 N N . ASP A 1 81 ? 7.308 7.505 22.211 1.00 81.81 81 ASP A N 1
ATOM 595 C CA . ASP A 1 81 ? 8.258 6.778 23.074 1.00 81.81 81 ASP A CA 1
ATOM 596 C C . ASP A 1 81 ? 8.161 5.238 23.017 1.00 81.81 81 ASP A C 1
ATOM 598 O O . ASP A 1 81 ? 9.208 4.596 22.911 1.00 81.81 81 ASP A O 1
ATOM 602 N N . PRO A 1 82 ? 6.968 4.606 23.031 1.00 83.81 82 PRO A N 1
ATOM 603 C CA . PRO A 1 82 ? 6.855 3.151 22.923 1.00 83.81 82 PRO A CA 1
ATOM 604 C C . PRO A 1 82 ? 7.310 2.559 21.581 1.00 83.81 82 PRO A C 1
ATOM 606 O O . PRO A 1 82 ? 7.671 1.384 21.549 1.00 83.81 82 PRO A O 1
ATOM 609 N N . VAL A 1 83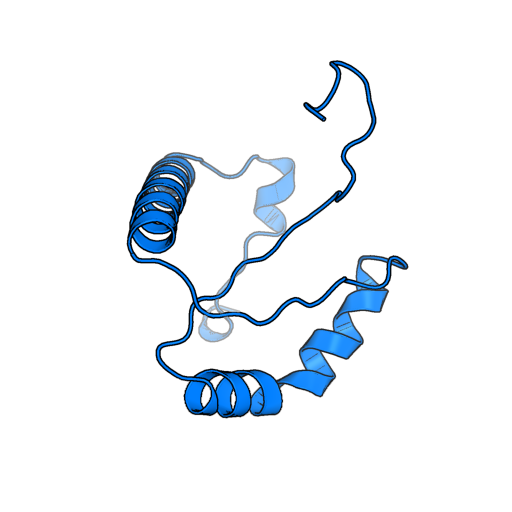 ? 7.295 3.323 20.481 1.00 78.19 83 VAL A N 1
ATOM 610 C CA . VAL A 1 83 ? 7.656 2.817 19.140 1.00 78.19 83 VAL A CA 1
ATOM 611 C C . VAL A 1 83 ? 9.052 3.245 18.689 1.00 78.19 83 VAL A C 1
ATOM 613 O O . VAL A 1 83 ? 9.591 2.649 17.760 1.00 78.19 83 VAL A O 1
ATOM 616 N N . LYS A 1 84 ? 9.689 4.201 19.380 1.00 80.56 84 LYS A N 1
ATOM 617 C CA . LYS A 1 84 ? 11.088 4.601 19.134 1.00 80.56 84 LYS A CA 1
ATOM 618 C C . LYS A 1 84 ? 12.085 3.426 19.092 1.00 80.56 84 LYS A C 1
ATOM 620 O O . LYS A 1 84 ? 12.950 3.457 18.223 1.00 80.56 84 LYS A O 1
ATOM 625 N N . PRO A 1 85 ? 11.988 2.372 19.932 1.00 84.00 85 PRO A N 1
ATOM 626 C CA . PRO A 1 85 ? 12.897 1.222 19.847 1.00 84.00 85 PRO A CA 1
ATOM 627 C C . PRO A 1 85 ? 12.747 0.386 18.567 1.00 84.00 85 PRO A C 1
ATOM 629 O O . PRO A 1 85 ? 13.632 -0.400 18.247 1.00 84.00 85 PRO A O 1
ATOM 632 N N . LEU A 1 86 ? 11.623 0.531 17.858 1.00 80.00 86 LEU A N 1
ATOM 633 C CA . LEU A 1 86 ? 11.339 -0.133 16.583 1.00 80.00 86 LEU A CA 1
ATOM 634 C C . LEU A 1 86 ? 11.677 0.759 15.384 1.00 80.00 86 LEU A C 1
ATOM 636 O O . LEU A 1 86 ? 11.401 0.378 14.245 1.00 80.00 86 LEU A O 1
ATOM 640 N N . ALA A 1 87 ? 12.240 1.949 15.626 1.00 80.06 87 ALA A N 1
ATOM 641 C CA . ALA A 1 87 ? 12.691 2.823 14.562 1.00 80.06 87 ALA A CA 1
ATOM 642 C C . ALA A 1 87 ? 13.678 2.064 13.675 1.00 80.06 87 ALA A C 1
ATOM 644 O O . ALA A 1 87 ? 14.590 1.382 14.150 1.00 80.06 87 ALA A O 1
ATOM 645 N N . TRP A 1 88 ? 13.465 2.169 12.369 1.00 78.62 88 TRP A N 1
ATOM 646 C CA . TRP A 1 88 ? 14.381 1.585 11.414 1.00 78.62 88 TRP A CA 1
ATOM 647 C C . TRP A 1 88 ? 15.753 2.257 11.558 1.00 78.62 88 TRP A C 1
ATOM 649 O O . TRP A 1 88 ? 15.847 3.483 11.592 1.00 78.62 88 TRP A O 1
ATOM 659 N N . VAL A 1 89 ? 16.797 1.436 11.654 1.00 79.88 89 VAL A N 1
ATOM 660 C CA . VAL A 1 89 ? 18.203 1.856 11.661 1.00 79.88 89 VAL A CA 1
ATOM 661 C C . VAL A 1 89 ? 18.828 1.341 10.376 1.00 79.88 89 VAL A C 1
ATOM 663 O O . VAL A 1 89 ? 18.618 0.166 10.035 1.00 79.88 89 VAL A O 1
ATOM 666 N N . ASP A 1 90 ? 19.576 2.200 9.684 1.00 72.06 90 ASP A N 1
ATOM 667 C CA . ASP A 1 90 ? 20.229 1.835 8.435 1.00 72.06 90 ASP A CA 1
ATOM 668 C C . ASP A 1 90 ? 21.158 0.627 8.646 1.00 72.06 90 ASP A C 1
ATOM 670 O O . ASP A 1 90 ? 21.870 0.559 9.651 1.00 72.06 90 ASP A O 1
ATOM 674 N N . PRO A 1 91 ? 21.169 -0.359 7.731 1.00 77.75 91 PRO A N 1
ATOM 675 C CA . PRO A 1 91 ? 22.018 -1.539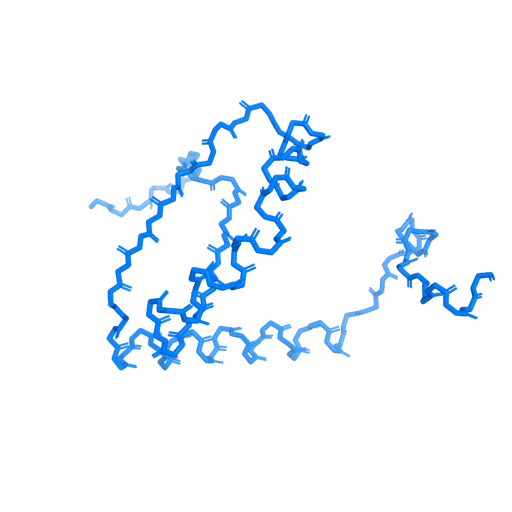 7.858 1.00 77.75 91 PRO A CA 1
ATOM 676 C C . PRO A 1 91 ? 23.517 -1.235 7.982 1.00 77.75 91 PRO A C 1
ATOM 678 O O . PRO A 1 91 ? 24.245 -2.072 8.507 1.00 77.75 91 PRO A O 1
ATOM 681 N N . SER A 1 92 ? 23.985 -0.081 7.496 1.00 81.88 92 SER A N 1
ATOM 682 C CA . SER A 1 92 ? 25.374 0.374 7.638 1.00 81.88 92 SER A CA 1
ATOM 683 C C . SER A 1 92 ? 25.688 0.993 9.005 1.00 81.88 92 SER A C 1
ATOM 685 O O . SER A 1 92 ? 26.860 1.131 9.353 1.00 81.88 92 SER A O 1
ATOM 687 N N . GLU A 1 93 ? 24.658 1.336 9.780 1.00 73.00 93 GLU A N 1
ATOM 688 C CA . GLU A 1 93 ? 24.749 1.923 11.121 1.00 73.00 93 GLU A CA 1
ATOM 689 C C . GLU A 1 93 ? 24.503 0.892 12.242 1.00 73.00 93 GLU A C 1
ATOM 691 O O . GLU A 1 93 ? 24.477 1.257 13.420 1.00 73.00 93 GLU A O 1
ATOM 696 N N . ARG A 1 94 ? 24.319 -0.389 11.889 1.00 57.69 94 ARG A N 1
ATOM 697 C CA . ARG A 1 94 ? 24.196 -1.512 12.833 1.00 57.69 94 ARG A CA 1
ATOM 698 C C . ARG A 1 94 ? 25.529 -2.149 13.204 1.00 57.69 94 ARG A C 1
ATOM 700 O O . ARG A 1 94 ? 26.395 -2.304 12.317 1.00 57.69 94 ARG A O 1
#

Sequence (94 aa):
MAAQPGAPAPYIAAFRALFESPDSFQKACHAHAAEIHGDVQNYTDIAPVVQLGNVSVATLMADAKIISNFTNALAHTELDDPVKPLAWVDPSER